Protein AF-A0A7N0VLK9-F1 (afdb_monomer_lite)

InterPro domains:
  IPR036514 SGNH hydrolase superfamily [G3DSA:3.40.50.1110] (3-73)
  IPR051238 GDSL esterase/lipase [PTHR45650] (12-81)

Secondary structure (DSSP, 8-state):
------S---HHHHHHTSBSS-B-TT-SSBPTT-TT--S-GGG-SBSSSSSBPHHHHHHHHHHHHTTSSTTTS-S--HHHHH--

Structure (mmCIF, N/CA/C/O backbone):
data_AF-A0A7N0VLK9-F1
#
_entry.id   AF-A0A7N0VLK9-F1
#
loop_
_atom_site.group_PDB
_atom_site.id
_atom_site.type_symbol
_atom_site.label_atom_id
_atom_site.label_alt_id
_atom_site.label_comp_id
_atom_site.label_asym_id
_atom_site.label_entity_id
_atom_site.label_seq_id
_atom_site.pdbx_PDB_ins_code
_atom_site.Cartn_x
_atom_site.Cartn_y
_atom_site.Cartn_z
_atom_site.occupancy
_atom_site.B_iso_or_equiv
_atom_site.auth_seq_id
_atom_site.auth_comp_id
_atom_site.auth_asym_id
_atom_site.auth_atom_id
_atom_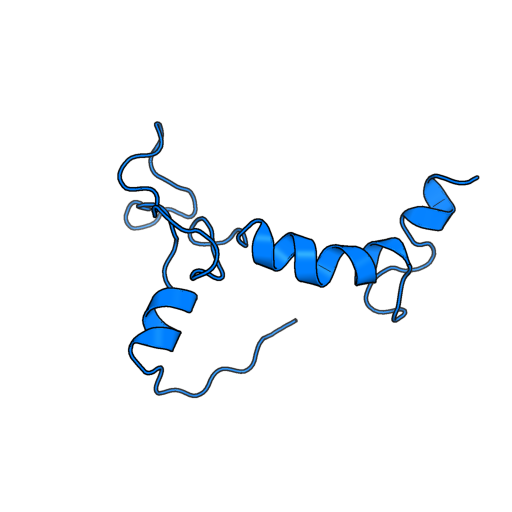site.pdbx_PDB_model_num
ATOM 1 N N . MET A 1 1 ? 0.064 -11.555 7.658 1.00 37.75 1 MET A N 1
ATOM 2 C CA . MET A 1 1 ? -0.952 -12.335 6.918 1.00 37.75 1 MET A CA 1
ATOM 3 C C . MET A 1 1 ? -0.225 -13.150 5.866 1.00 37.75 1 MET A C 1
ATOM 5 O O . MET A 1 1 ? 0.226 -12.578 4.887 1.00 37.75 1 MET A O 1
ATOM 9 N N . ALA A 1 2 ? -0.041 -14.449 6.091 1.00 32.28 2 ALA A N 1
ATOM 10 C CA . ALA A 1 2 ? 0.333 -15.353 5.012 1.00 32.28 2 ALA A CA 1
ATOM 11 C C . ALA A 1 2 ? -0.976 -15.791 4.354 1.00 32.28 2 ALA A C 1
ATOM 13 O O . ALA A 1 2 ? -1.807 -16.432 4.996 1.00 32.28 2 ALA A O 1
ATOM 14 N N . ILE A 1 3 ? -1.205 -15.362 3.117 1.00 50.44 3 ILE A N 1
ATOM 15 C CA . ILE A 1 3 ? -2.323 -15.862 2.323 1.00 50.44 3 ILE A CA 1
ATOM 16 C C . ILE A 1 3 ? -1.887 -17.259 1.878 1.00 50.44 3 ILE A C 1
ATOM 18 O O . ILE A 1 3 ? -0.987 -17.387 1.054 1.00 50.44 3 ILE A O 1
ATOM 22 N N . GLY A 1 4 ? -2.442 -18.303 2.497 1.00 38.84 4 GLY A N 1
ATOM 23 C CA . GLY A 1 4 ? -2.177 -19.682 2.092 1.00 38.84 4 GLY A CA 1
ATOM 24 C C . GLY A 1 4 ? -2.628 -19.878 0.648 1.00 38.84 4 GLY A C 1
ATOM 25 O O . GLY A 1 4 ? -3.795 -19.652 0.335 1.00 38.84 4 GLY A O 1
ATOM 26 N N . ILE A 1 5 ? -1.708 -20.261 -0.234 1.00 52.31 5 ILE A N 1
ATOM 27 C CA . ILE A 1 5 ? -1.983 -20.454 -1.660 1.00 52.31 5 ILE A CA 1
ATOM 28 C C . ILE A 1 5 ? -1.673 -21.891 -2.074 1.00 52.31 5 ILE A C 1
ATOM 30 O O . ILE A 1 5 ? -0.593 -22.422 -1.829 1.00 52.31 5 ILE A O 1
ATOM 34 N N . SER A 1 6 ? -2.687 -22.508 -2.682 1.00 46.62 6 SER A N 1
ATOM 35 C CA . SER A 1 6 ? -2.649 -23.813 -3.343 1.00 46.62 6 SER A CA 1
ATOM 36 C C . SER A 1 6 ? -1.589 -23.832 -4.449 1.00 46.62 6 SER A C 1
ATOM 38 O O . SER A 1 6 ? -1.462 -22.868 -5.202 1.00 46.62 6 SER A O 1
ATOM 40 N N . GLN A 1 7 ? -0.858 -24.944 -4.572 1.00 53.69 7 GLN A N 1
ATOM 41 C CA . GLN A 1 7 ? 0.314 -25.089 -5.447 1.00 53.69 7 GLN A CA 1
ATOM 42 C C . GLN A 1 7 ? 0.016 -25.102 -6.961 1.00 53.69 7 GLN A C 1
ATOM 44 O O . GLN A 1 7 ? 0.936 -25.269 -7.751 1.00 53.69 7 GLN A O 1
ATOM 49 N N . ASN A 1 8 ? -1.234 -24.883 -7.386 1.00 53.72 8 ASN A N 1
ATOM 50 C CA . ASN A 1 8 ? -1.619 -24.822 -8.800 1.00 53.72 8 ASN A CA 1
ATOM 51 C C . ASN A 1 8 ? -2.495 -23.589 -9.094 1.00 53.72 8 ASN A C 1
ATOM 53 O O . ASN A 1 8 ? -3.725 -23.694 -9.131 1.00 53.72 8 ASN A O 1
ATOM 57 N N . PRO A 1 9 ? -1.897 -22.400 -9.290 1.00 56.34 9 PRO A N 1
ATOM 58 C CA . PRO A 1 9 ? -2.651 -21.204 -9.627 1.00 56.34 9 PRO A CA 1
ATOM 59 C C . PRO A 1 9 ? -3.135 -21.262 -11.084 1.00 56.34 9 PRO A C 1
ATOM 61 O O . PRO A 1 9 ? -2.340 -21.307 -12.019 1.00 56.34 9 PRO A O 1
ATOM 64 N N . GLY A 1 10 ? -4.454 -21.219 -11.293 1.00 63.22 10 GLY A N 1
ATOM 65 C CA . GLY A 1 10 ? -5.035 -20.999 -12.623 1.00 63.22 10 GLY A CA 1
ATOM 66 C C . GLY A 1 10 ? -4.614 -19.646 -13.233 1.00 63.22 10 GLY A C 1
ATOM 67 O O . GLY A 1 10 ? -4.079 -18.787 -12.531 1.00 63.22 10 GLY A O 1
ATOM 68 N N . PRO A 1 11 ? -4.886 -19.380 -14.524 1.00 61.75 11 PRO A N 1
ATOM 69 C CA . PRO A 1 11 ? -4.410 -18.173 -15.219 1.00 61.75 11 PRO A CA 1
ATOM 70 C C . PRO A 1 11 ? -4.865 -16.851 -14.573 1.00 61.75 11 PRO A C 1
ATOM 72 O O . PRO A 1 11 ? -4.138 -15.859 -14.621 1.00 61.75 11 PRO A O 1
ATOM 75 N N . ALA A 1 12 ? -6.029 -16.838 -13.916 1.00 60.94 12 ALA A N 1
ATOM 76 C CA . ALA A 1 12 ? -6.493 -15.701 -13.120 1.00 60.94 12 ALA A CA 1
ATOM 77 C C . ALA A 1 12 ? -5.650 -15.490 -11.845 1.00 60.94 12 ALA A C 1
ATOM 79 O O . ALA A 1 12 ? -5.270 -14.364 -11.536 1.00 60.94 12 ALA A O 1
ATOM 80 N N . LEU A 1 13 ? -5.286 -16.573 -11.148 1.00 63.91 13 LEU A N 1
ATOM 81 C CA . LEU A 1 13 ? -4.391 -16.536 -9.983 1.00 63.91 13 LEU A CA 1
ATOM 82 C C . LEU A 1 13 ? -2.966 -16.129 -10.376 1.00 63.91 13 LEU A C 1
ATOM 84 O O . LEU A 1 13 ? -2.305 -15.404 -9.637 1.00 63.91 13 LEU A O 1
ATOM 88 N N . LEU A 1 14 ? -2.514 -16.516 -11.572 1.00 63.78 14 LEU A N 1
ATOM 89 C CA . LEU A 1 14 ? -1.206 -16.121 -12.089 1.00 63.78 14 LEU A CA 1
ATOM 90 C C . LEU A 1 14 ? -1.104 -14.604 -12.335 1.00 63.78 14 LEU A C 1
ATOM 92 O O . LEU A 1 14 ? -0.024 -14.040 -12.190 1.00 63.78 14 LEU A O 1
ATOM 96 N N . ARG A 1 15 ? -2.208 -13.931 -12.702 1.00 66.00 15 ARG A N 1
ATOM 97 C CA . ARG A 1 15 ? -2.245 -12.459 -12.813 1.00 66.00 15 ARG A CA 1
ATOM 98 C C . ARG A 1 15 ? -2.203 -11.783 -11.448 1.00 66.00 15 ARG A C 1
ATOM 100 O O . ARG A 1 15 ? -1.448 -10.835 -11.283 1.00 66.00 15 ARG A O 1
ATOM 107 N N . LEU A 1 16 ? -2.929 -12.325 -10.471 1.00 73.88 16 LEU A N 1
ATOM 108 C CA . LEU A 1 16 ? -2.942 -11.804 -9.104 1.00 73.88 16 LEU A CA 1
ATOM 109 C C . LEU A 1 16 ? -1.548 -11.808 -8.459 1.00 73.88 16 LEU A C 1
ATOM 111 O O . LEU A 1 16 ? -1.236 -10.897 -7.698 1.00 73.88 16 LEU A O 1
ATOM 115 N N . MET A 1 17 ? -0.714 -12.803 -8.778 1.00 78.50 17 MET A N 1
ATOM 116 C CA . MET A 1 17 ? 0.622 -12.974 -8.191 1.00 78.50 17 MET A CA 1
ATOM 117 C C . MET A 1 17 ? 1.765 -12.295 -8.957 1.00 78.50 17 MET A C 1
ATOM 119 O O . MET A 1 17 ? 2.884 -12.255 -8.450 1.00 78.50 17 MET A O 1
ATOM 123 N N . LYS A 1 18 ? 1.525 -11.782 -10.168 1.00 88.38 18 LYS A N 1
ATOM 124 C CA . LYS A 1 18 ? 2.535 -11.017 -10.913 1.00 88.38 18 LYS A CA 1
ATOM 125 C C . LYS A 1 18 ? 2.524 -9.552 -10.464 1.00 88.38 18 LYS A C 1
ATOM 127 O O . LYS A 1 18 ? 1.458 -9.051 -10.110 1.00 88.38 18 LYS A O 1
ATOM 132 N N . PRO A 1 19 ? 3.666 -8.844 -10.512 1.00 92.44 19 PRO A N 1
ATOM 133 C CA . PRO A 1 19 ? 3.664 -7.401 -10.325 1.00 92.44 19 PRO A CA 1
ATOM 134 C C . PRO A 1 19 ? 2.886 -6.730 -11.464 1.00 92.44 19 PRO A C 1
ATOM 136 O O . PRO A 1 19 ? 2.933 -7.166 -12.619 1.00 92.44 19 PRO A O 1
ATOM 139 N N . CYS A 1 20 ? 2.176 -5.653 -11.140 1.00 94.69 20 CYS A N 1
ATOM 140 C CA . CYS A 1 20 ? 1.531 -4.800 -12.135 1.00 94.69 20 CYS A CA 1
ATOM 141 C C . CYS A 1 20 ? 2.556 -4.099 -13.044 1.00 94.69 20 CYS A C 1
ATOM 143 O O . CYS A 1 20 ? 2.271 -3.877 -14.218 1.00 94.69 20 CYS A O 1
ATOM 145 N N . CYS A 1 21 ? 3.728 -3.726 -12.526 1.00 94.50 21 CYS A N 1
ATOM 146 C CA . CYS A 1 21 ? 4.792 -3.090 -13.304 1.00 94.50 21 CYS A CA 1
ATOM 147 C C . CYS A 1 21 ? 5.899 -4.073 -13.707 1.00 94.50 21 CYS A C 1
ATOM 149 O O . CYS A 1 21 ? 6.080 -5.125 -13.089 1.00 94.50 21 CYS A O 1
ATOM 151 N N . ARG A 1 22 ? 6.712 -3.703 -14.708 1.00 94.06 22 ARG A N 1
ATOM 152 C CA . ARG A 1 22 ? 7.940 -4.452 -14.998 1.00 94.06 22 ARG A CA 1
ATOM 153 C C . ARG A 1 22 ? 8.985 -4.205 -13.910 1.00 94.06 22 ARG A C 1
ATOM 155 O O . ARG A 1 22 ? 9.368 -3.065 -13.641 1.00 94.06 22 ARG A O 1
ATOM 162 N N . VAL A 1 23 ? 9.496 -5.298 -13.357 1.00 93.31 23 VAL A N 1
ATOM 163 C CA . VAL A 1 23 ? 10.606 -5.330 -12.402 1.00 93.31 23 VAL A CA 1
ATOM 164 C C . VAL A 1 23 ? 11.795 -6.020 -13.070 1.00 93.31 23 VAL A C 1
ATOM 166 O O . VAL A 1 23 ? 11.616 -7.019 -13.767 1.00 93.31 23 VAL A O 1
ATOM 169 N N . ALA A 1 24 ? 12.996 -5.458 -12.918 1.00 92.06 24 ALA A N 1
ATOM 170 C CA . ALA A 1 24 ? 14.220 -6.086 -13.410 1.00 92.06 24 ALA A CA 1
ATOM 171 C C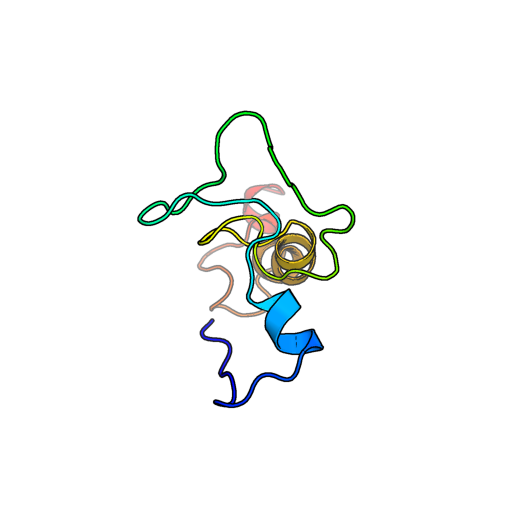 . ALA A 1 24 ? 14.547 -7.346 -12.595 1.00 92.06 24 ALA A C 1
ATOM 173 O O . ALA A 1 24 ? 14.209 -7.435 -11.414 1.00 92.06 24 ALA A O 1
ATOM 174 N N . GLU A 1 25 ? 15.225 -8.311 -13.210 1.00 90.94 25 GLU A N 1
ATOM 175 C CA . GLU A 1 25 ? 15.686 -9.503 -12.500 1.00 90.94 25 GLU A CA 1
ATOM 176 C C . GLU A 1 25 ? 16.593 -9.115 -11.320 1.00 90.94 25 GLU A C 1
ATOM 178 O O . GLU A 1 25 ? 17.431 -8.221 -11.434 1.00 90.94 25 GLU A O 1
ATOM 183 N N . GLY A 1 26 ? 16.374 -9.734 -10.158 1.00 92.12 26 GLY A N 1
ATOM 184 C CA . GLY A 1 26 ? 17.080 -9.397 -8.916 1.00 92.12 26 GLY A CA 1
ATOM 185 C C . GLY A 1 26 ? 16.635 -8.093 -8.237 1.00 92.12 26 GLY A C 1
ATOM 186 O O . GLY A 1 26 ? 17.161 -7.767 -7.175 1.00 92.12 26 GLY A O 1
ATOM 187 N N . SER A 1 27 ? 15.669 -7.358 -8.800 1.00 93.31 27 SER A N 1
ATOM 188 C CA . SER A 1 27 ? 15.084 -6.165 -8.177 1.00 93.31 27 SER A CA 1
ATOM 189 C C . SER A 1 27 ? 13.759 -6.474 -7.474 1.00 93.31 27 SER A C 1
ATOM 191 O O . SER A 1 27 ? 13.064 -7.451 -7.770 1.00 93.31 27 SER A O 1
ATOM 193 N N . TYR A 1 28 ? 13.379 -5.586 -6.558 1.00 93.94 28 TYR A N 1
ATOM 194 C CA . TYR A 1 28 ? 12.089 -5.622 -5.870 1.00 93.94 28 TYR A CA 1
ATOM 195 C C . TYR A 1 28 ? 11.109 -4.567 -6.386 1.00 93.94 28 TYR A C 1
ATOM 197 O O . TYR A 1 28 ? 9.899 -4.778 -6.362 1.00 93.94 28 TYR A O 1
ATOM 205 N N . THR A 1 29 ? 11.625 -3.444 -6.876 1.00 93.75 29 THR A N 1
ATOM 206 C CA . THR A 1 29 ? 10.826 -2.290 -7.287 1.00 93.75 29 THR A CA 1
ATOM 207 C C . THR A 1 29 ? 10.754 -2.170 -8.804 1.00 93.75 29 THR A C 1
ATOM 209 O O . THR A 1 29 ? 11.596 -2.703 -9.537 1.00 93.75 29 THR A O 1
ATOM 212 N N . CYS A 1 30 ? 9.731 -1.461 -9.285 1.00 94.44 30 CYS A N 1
ATOM 213 C CA . CYS A 1 30 ? 9.548 -1.187 -10.708 1.00 94.44 30 CYS A CA 1
ATOM 214 C C . CYS A 1 30 ? 10.792 -0.558 -11.342 1.00 94.44 30 CYS A C 1
ATOM 216 O O . CYS A 1 30 ? 11.487 0.251 -10.723 1.00 94.44 30 CYS A O 1
ATOM 218 N N . ILE A 1 31 ? 11.008 -0.841 -12.627 1.00 94.00 31 ILE A N 1
ATOM 219 C CA . ILE A 1 31 ? 11.968 -0.077 -13.428 1.00 94.00 31 ILE A CA 1
ATOM 220 C C . ILE A 1 31 ? 11.543 1.408 -13.416 1.00 94.00 31 ILE A C 1
ATOM 222 O O . ILE A 1 31 ? 10.358 1.699 -13.633 1.00 94.00 31 ILE A O 1
ATOM 226 N N . PRO A 1 32 ? 12.476 2.356 -13.184 1.00 88.88 32 PRO A N 1
ATOM 227 C CA . PRO A 1 32 ? 12.166 3.781 -13.185 1.00 88.88 32 PRO A CA 1
ATOM 228 C C . PRO A 1 32 ? 11.431 4.234 -14.452 1.00 88.88 32 PRO A C 1
ATOM 230 O O . PRO A 1 32 ? 11.612 3.676 -15.536 1.00 88.88 32 PRO A O 1
ATOM 233 N N . ASN A 1 33 ? 10.627 5.289 -14.313 1.00 85.25 33 ASN A N 1
ATOM 234 C CA . ASN A 1 33 ? 9.785 5.869 -15.369 1.00 85.25 33 ASN A CA 1
ATOM 235 C C . ASN A 1 33 ? 8.577 5.015 -15.796 1.00 85.25 33 ASN A C 1
ATOM 237 O O . ASN A 1 33 ? 7.979 5.287 -16.833 1.00 85.25 33 ASN A O 1
ATOM 241 N N . GLY A 1 34 ? 8.188 4.008 -15.005 1.00 72.25 34 GLY A N 1
ATOM 242 C CA . GLY A 1 34 ? 6.877 3.360 -15.140 1.00 72.25 34 GLY A CA 1
ATOM 243 C C . GLY A 1 34 ? 6.673 2.612 -16.458 1.00 72.25 34 GLY A C 1
ATOM 244 O O . GLY A 1 34 ? 5.554 2.557 -16.969 1.00 72.25 34 GLY A O 1
ATOM 245 N N . LYS A 1 35 ? 7.741 2.039 -17.024 1.00 77.06 35 LYS A N 1
ATOM 246 C CA . LYS A 1 35 ? 7.622 1.205 -18.224 1.00 77.06 35 LYS A CA 1
ATOM 247 C C . LYS A 1 35 ? 6.754 -0.021 -17.932 1.00 77.06 35 LYS A C 1
ATOM 249 O O . LYS A 1 35 ? 6.954 -0.703 -16.927 1.00 77.06 35 LYS A O 1
ATOM 254 N N . ASP A 1 36 ? 5.811 -0.288 -18.835 1.00 88.25 36 ASP A N 1
ATOM 255 C CA . ASP A 1 36 ? 4.947 -1.473 -18.811 1.00 88.25 36 ASP A CA 1
ATOM 256 C C . ASP A 1 36 ? 4.151 -1.639 -17.502 1.00 88.25 36 ASP A C 1
ATOM 258 O O . ASP A 1 36 ? 3.998 -2.746 -16.988 1.00 88.25 36 ASP A O 1
ATOM 262 N N . VAL A 1 37 ? 3.652 -0.536 -16.940 1.00 93.62 37 VAL A N 1
ATOM 263 C CA . VAL A 1 37 ? 2.683 -0.587 -15.836 1.00 93.62 37 VAL A CA 1
ATOM 264 C C . VAL A 1 37 ? 1.338 -1.078 -16.372 1.00 93.62 37 VAL A C 1
ATOM 266 O O . VAL A 1 37 ? 0.860 -0.604 -17.403 1.00 93.62 37 VAL A O 1
ATOM 269 N N . CYS A 1 38 ? 0.723 -2.030 -15.673 1.00 92.50 38 CYS A N 1
ATOM 270 C CA . CYS A 1 38 ? -0.582 -2.573 -16.023 1.00 92.50 38 CYS A CA 1
ATOM 271 C C . CYS A 1 38 ? -1.664 -1.478 -16.113 1.00 92.50 38 CYS A C 1
ATOM 273 O O . CYS A 1 38 ? -1.653 -0.506 -15.356 1.00 92.50 38 CYS A O 1
ATOM 275 N N . ILE A 1 39 ? -2.622 -1.662 -17.029 1.00 92.19 39 ILE A N 1
ATOM 276 C CA . ILE A 1 39 ? -3.716 -0.702 -17.268 1.00 92.19 39 ILE A CA 1
ATOM 277 C C . ILE A 1 39 ? -4.696 -0.682 -16.090 1.00 92.19 39 ILE A C 1
ATOM 279 O O . ILE A 1 39 ? -5.103 0.385 -15.644 1.00 92.19 39 ILE A O 1
ATOM 283 N N . ASP A 1 40 ? -5.054 -1.860 -15.576 1.00 90.69 40 ASP A N 1
ATOM 284 C CA . ASP A 1 40 ? -5.980 -1.998 -14.457 1.00 90.69 40 ASP A CA 1
ATOM 285 C C . ASP A 1 40 ? -5.321 -2.739 -13.290 1.00 90.69 40 ASP A C 1
ATOM 287 O O . ASP A 1 40 ? -5.061 -3.943 -13.346 1.00 90.69 40 ASP A O 1
ATOM 291 N N . ARG A 1 41 ? -5.078 -1.996 -12.206 1.00 91.38 41 ARG A N 1
ATOM 292 C CA . ARG A 1 41 ? -4.455 -2.483 -10.967 1.00 91.38 41 ARG A CA 1
ATOM 293 C C . ARG A 1 41 ? -5.389 -3.364 -10.136 1.00 91.38 41 ARG A C 1
ATOM 295 O O . ARG A 1 41 ? -4.920 -4.004 -9.199 1.00 91.38 41 ARG A O 1
ATOM 302 N N . SER A 1 42 ? -6.683 -3.419 -10.458 1.00 88.19 42 SER A N 1
ATOM 303 C CA . SER A 1 42 ? -7.668 -4.230 -9.732 1.00 88.19 42 SER A CA 1
ATOM 304 C C . SER A 1 42 ? -7.471 -5.736 -9.902 1.00 88.19 42 SER A C 1
ATOM 306 O O . SER A 1 42 ? -7.873 -6.514 -9.038 1.00 88.19 42 SER A O 1
ATOM 308 N N . HIS A 1 43 ? -6.780 -6.141 -10.967 1.00 89.31 43 HIS A N 1
ATOM 309 C CA . HIS A 1 43 ? -6.489 -7.537 -11.284 1.00 89.31 43 HIS A CA 1
ATOM 310 C C . HIS A 1 43 ? -5.146 -8.043 -10.730 1.00 89.31 43 HIS A C 1
ATOM 312 O O . HIS A 1 43 ? -4.718 -9.144 -11.084 1.00 89.31 43 HIS A O 1
ATOM 318 N N . TYR A 1 44 ? -4.482 -7.259 -9.874 1.00 91.00 44 TYR A N 1
ATOM 319 C CA . TYR A 1 44 ? -3.147 -7.542 -9.346 1.00 91.00 44 TYR A CA 1
ATOM 320 C C . TYR A 1 44 ? -3.122 -7.340 -7.829 1.00 91.00 44 TYR A C 1
ATOM 322 O O . TYR A 1 44 ? -3.624 -6.334 -7.320 1.00 91.00 44 TYR A O 1
ATOM 330 N N . LEU A 1 45 ? -2.507 -8.271 -7.094 1.00 92.38 45 LEU A N 1
ATOM 331 C CA . LEU A 1 45 ? -2.295 -8.095 -5.654 1.00 92.38 45 LEU A CA 1
ATOM 332 C C . LEU A 1 45 ? -1.105 -7.183 -5.370 1.00 92.38 45 LEU A C 1
ATOM 334 O O . LEU A 1 45 ? -1.133 -6.441 -4.391 1.00 92.38 45 LEU A O 1
ATOM 338 N N . PHE A 1 46 ? -0.089 -7.213 -6.234 1.00 93.88 46 PHE A N 1
ATOM 339 C CA . PHE A 1 46 ? 1.145 -6.462 -6.058 1.00 93.88 46 PHE A CA 1
ATOM 340 C C . PHE A 1 46 ? 1.359 -5.425 -7.162 1.00 93.88 46 PHE A C 1
ATOM 342 O O . PHE A 1 46 ? 1.089 -5.665 -8.342 1.00 93.88 46 PHE A O 1
ATOM 349 N N . PHE A 1 47 ? 1.826 -4.244 -6.764 1.00 93.94 47 PHE A N 1
ATOM 350 C CA . PHE A 1 47 ? 2.217 -3.194 -7.694 1.00 93.94 47 PHE A CA 1
ATOM 351 C C . PHE A 1 47 ? 3.595 -3.498 -8.299 1.00 93.94 47 PHE A C 1
ATOM 353 O O . PHE A 1 47 ? 3.715 -3.557 -9.523 1.00 93.94 47 PHE A O 1
ATOM 360 N N . ASP A 1 48 ? 4.584 -3.766 -7.444 1.00 94.06 48 ASP A N 1
ATOM 361 C CA . ASP A 1 48 ? 5.906 -4.310 -7.785 1.00 94.06 48 ASP A CA 1
ATOM 362 C C . ASP A 1 48 ? 6.098 -5.697 -7.141 1.00 94.06 48 ASP A C 1
ATOM 364 O O . ASP A 1 48 ? 5.108 -6.376 -6.896 1.00 94.06 48 ASP A O 1
ATOM 368 N N . ASN A 1 49 ? 7.321 -6.183 -6.908 1.00 92.94 49 ASN A N 1
ATOM 369 C CA . ASN A 1 49 ? 7.504 -7.535 -6.362 1.00 92.94 49 ASN A CA 1
ATOM 370 C C . ASN A 1 49 ? 7.197 -7.650 -4.858 1.00 92.94 49 ASN A C 1
ATOM 372 O O . ASN A 1 49 ? 7.100 -8.773 -4.364 1.00 92.94 49 ASN A O 1
ATOM 376 N N . ILE A 1 50 ? 7.084 -6.542 -4.116 1.00 92.69 50 ILE A N 1
ATOM 377 C CA . ILE A 1 50 ? 6.967 -6.583 -2.645 1.00 92.69 50 ILE A CA 1
ATOM 378 C C . ILE A 1 50 ? 5.887 -5.658 -2.072 1.00 92.69 50 ILE A C 1
ATOM 380 O O . ILE A 1 50 ? 5.443 -5.867 -0.942 1.00 92.69 50 ILE A O 1
ATOM 384 N N . HIS A 1 51 ? 5.428 -4.664 -2.827 1.00 94.75 51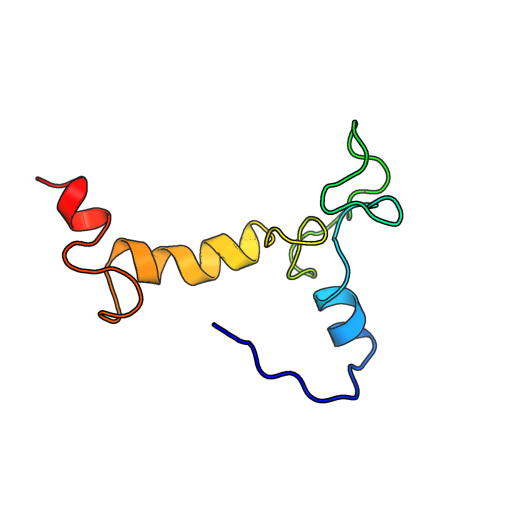 HIS A N 1
ATOM 385 C CA . HIS A 1 51 ? 4.408 -3.718 -2.391 1.00 94.75 51 HIS A CA 1
ATOM 386 C C . HIS A 1 51 ? 3.032 -4.099 -2.955 1.00 94.75 51 HIS A C 1
ATOM 388 O O . HIS A 1 51 ? 2.903 -4.329 -4.162 1.00 94.75 51 HIS A O 1
ATOM 394 N N . PRO A 1 52 ? 1.975 -4.137 -2.123 1.00 94.12 52 PRO A N 1
ATOM 395 C CA . PRO A 1 52 ? 0.616 -4.381 -2.594 1.00 94.12 52 PRO A CA 1
ATOM 396 C C . PRO A 1 52 ? 0.095 -3.272 -3.516 1.00 94.12 52 PRO A C 1
ATOM 398 O O . PRO A 1 52 ? 0.545 -2.126 -3.456 1.00 94.12 52 PRO A O 1
ATOM 401 N N . THR A 1 53 ? -0.906 -3.583 -4.339 1.00 94.69 53 THR A N 1
ATOM 402 C CA . THR A 1 53 ? -1.651 -2.550 -5.070 1.00 94.69 53 THR A CA 1
ATOM 403 C C . THR A 1 53 ? -2.504 -1.702 -4.126 1.00 94.69 53 THR A C 1
ATOM 405 O O . THR A 1 53 ? -2.869 -2.111 -3.022 1.00 94.69 53 THR A O 1
ATOM 408 N N . GLU A 1 54 ? -2.885 -0.511 -4.591 1.00 93.12 54 GLU A N 1
ATOM 409 C CA . GLU A 1 54 ? -3.789 0.385 -3.864 1.00 93.12 54 GLU A CA 1
ATOM 410 C C . GLU A 1 54 ? -5.111 -0.299 -3.491 1.00 93.12 54 GLU A C 1
ATOM 412 O O . GLU A 1 54 ? -5.625 -0.078 -2.401 1.00 93.12 54 GLU A O 1
ATOM 417 N N . ASN A 1 55 ? -5.650 -1.165 -4.356 1.00 91.31 55 ASN A N 1
ATOM 418 C CA . ASN A 1 55 ? -6.895 -1.877 -4.067 1.00 91.31 55 ASN A CA 1
ATOM 419 C C . ASN A 1 55 ? -6.741 -2.852 -2.897 1.00 91.31 55 ASN A C 1
ATOM 421 O O . ASN A 1 55 ? -7.615 -2.908 -2.029 1.00 91.31 55 ASN A O 1
ATOM 425 N N . VAL A 1 56 ? -5.613 -3.566 -2.824 1.00 92.62 56 VAL A N 1
ATOM 426 C CA . VAL A 1 56 ? -5.304 -4.405 -1.661 1.00 92.62 56 VAL A CA 1
ATOM 427 C C . VAL A 1 56 ? -5.167 -3.538 -0.412 1.00 92.62 56 VAL A C 1
ATOM 429 O O . VAL A 1 56 ? -5.810 -3.838 0.594 1.00 92.62 56 VAL A O 1
ATOM 432 N N . LEU A 1 57 ? -4.428 -2.425 -0.479 1.00 94.94 57 LEU A N 1
ATOM 433 C CA . LEU A 1 57 ? -4.301 -1.497 0.651 1.00 94.94 57 LEU A CA 1
ATOM 434 C C . LEU A 1 57 ? -5.662 -0.944 1.107 1.00 94.94 57 LEU A C 1
ATOM 436 O O . LEU A 1 57 ? -5.958 -0.995 2.297 1.00 94.94 57 LEU A O 1
ATOM 440 N N . LYS A 1 58 ? -6.533 -0.509 0.189 1.00 94.94 58 LYS A N 1
ATOM 441 C CA . LYS A 1 58 ? -7.895 -0.029 0.493 1.00 94.94 58 LYS A CA 1
ATOM 442 C C . LYS A 1 58 ? -8.753 -1.089 1.178 1.00 94.94 58 LYS A C 1
ATOM 444 O O . LYS A 1 58 ? -9.536 -0.749 2.057 1.00 94.94 58 LYS A O 1
ATOM 449 N N . SER A 1 59 ? -8.601 -2.361 0.807 1.00 93.12 59 SER A N 1
ATOM 450 C CA . SER A 1 59 ? -9.364 -3.452 1.426 1.00 93.12 59 SER A CA 1
ATOM 451 C C . SER A 1 59 ? -8.957 -3.734 2.877 1.00 93.12 59 SER A C 1
ATOM 453 O O . SER A 1 59 ? -9.800 -4.119 3.686 1.00 93.12 59 SER A O 1
ATOM 455 N N . VAL A 1 60 ? -7.683 -3.521 3.231 1.00 94.19 60 VAL A N 1
ATOM 456 C CA . VAL A 1 60 ? -7.174 -3.813 4.582 1.00 94.19 60 VAL A CA 1
ATOM 457 C C . VAL A 1 60 ? -7.093 -2.576 5.474 1.00 94.19 60 VAL A C 1
ATOM 459 O O . VAL A 1 60 ? -7.198 -2.714 6.689 1.00 94.19 60 VAL A O 1
ATOM 462 N N . ALA A 1 61 ? -6.964 -1.374 4.907 1.00 96.06 61 ALA A N 1
ATOM 463 C CA . ALA A 1 61 ? -6.824 -0.123 5.652 1.00 96.06 61 ALA A CA 1
ATOM 464 C C . ALA A 1 61 ? -7.927 0.115 6.704 1.00 96.06 61 ALA A C 1
ATOM 466 O O . ALA A 1 61 ? -7.572 0.477 7.827 1.00 96.06 61 ALA A O 1
ATOM 467 N N . PRO A 1 62 ? -9.226 -0.157 6.445 1.00 97.06 62 PRO A N 1
ATOM 468 C CA . PRO A 1 62 ? -10.268 0.000 7.463 1.00 97.06 62 PRO A CA 1
ATOM 469 C C . PRO A 1 62 ? -10.028 -0.851 8.715 1.00 97.06 62 PRO A C 1
ATOM 471 O O . PRO A 1 62 ? -10.397 -0.450 9.817 1.00 97.06 62 PRO A O 1
ATOM 474 N N . ARG A 1 63 ? -9.368 -2.009 8.563 1.00 96.75 63 ARG A N 1
ATOM 475 C CA . ARG A 1 63 ? -9.045 -2.899 9.684 1.00 96.75 63 ARG A CA 1
ATOM 476 C C . ARG A 1 63 ? -8.035 -2.276 10.637 1.00 96.75 63 ARG A C 1
ATOM 478 O O . ARG A 1 63 ? -8.214 -2.366 11.844 1.00 96.75 63 ARG A O 1
ATOM 485 N N . TYR A 1 64 ? -7.010 -1.636 10.078 1.00 96.06 64 TYR A N 1
ATOM 486 C CA . TYR A 1 64 ? -5.974 -0.918 10.820 1.00 96.06 64 TYR A CA 1
ATOM 487 C C . TYR A 1 64 ? -6.480 0.413 11.378 1.00 96.06 64 TYR A C 1
ATOM 489 O O . TYR A 1 64 ? -6.077 0.818 12.463 1.00 96.06 64 TYR A O 1
ATOM 497 N N . TYR A 1 65 ? -7.378 1.087 10.652 1.00 96.44 65 TYR A N 1
ATOM 498 C CA . TYR A 1 65 ? -7.929 2.371 11.073 1.00 96.44 65 TYR A CA 1
ATOM 499 C C . TYR A 1 65 ? -8.783 2.263 12.341 1.00 96.44 65 TYR A C 1
ATOM 501 O O . TYR A 1 65 ? -8.738 3.172 13.158 1.00 96.44 65 TYR A O 1
ATOM 509 N N . SER A 1 66 ? -9.545 1.174 12.507 1.00 96.19 66 SER A N 1
ATOM 510 C CA . SER A 1 66 ? -10.461 0.965 13.646 1.00 96.19 66 SER A CA 1
ATOM 511 C C . SER A 1 66 ? -10.155 -0.285 14.488 1.00 96.19 66 SER A C 1
ATOM 513 O O . SER A 1 66 ? -11.063 -0.806 15.129 1.00 96.19 66 SER A O 1
ATOM 515 N N . ALA A 1 67 ? -8.931 -0.827 14.389 1.00 95.88 67 ALA A N 1
ATOM 516 C CA . ALA A 1 67 ? -8.473 -2.057 15.055 1.00 95.88 67 ALA A CA 1
ATOM 517 C C . ALA A 1 67 ? -9.547 -3.153 15.184 1.00 95.88 67 ALA A C 1
ATOM 519 O O . ALA A 1 67 ? -9.892 -3.586 16.284 1.00 95.88 67 ALA A O 1
ATOM 520 N N . LEU A 1 68 ? -10.062 -3.660 14.054 1.00 95.88 68 LEU A N 1
ATOM 521 C CA . LEU A 1 68 ? -11.101 -4.708 14.087 1.00 95.88 68 LEU A CA 1
ATOM 522 C C . LEU A 1 68 ? -10.665 -5.960 14.870 1.00 95.88 68 LEU A C 1
ATOM 524 O O . LEU A 1 68 ? -11.505 -6.703 15.378 1.00 95.88 68 LEU A O 1
ATOM 528 N N . LYS A 1 69 ? -9.354 -6.211 14.945 1.00 96.12 69 LYS A N 1
ATOM 529 C CA . LYS A 1 69 ? -8.718 -7.167 15.855 1.00 96.12 69 LYS A CA 1
ATOM 530 C C . LYS A 1 69 ? -7.493 -6.517 16.492 1.00 96.12 69 LYS A C 1
ATOM 532 O O . LYS A 1 69 ? -6.812 -5.729 15.844 1.00 96.12 69 LYS A O 1
ATOM 537 N N . GLN A 1 70 ? -7.118 -6.963 17.691 1.00 94.62 70 GLN A N 1
ATOM 538 C CA . GLN A 1 70 ? -5.873 -6.534 18.353 1.00 94.62 70 GLN A CA 1
AT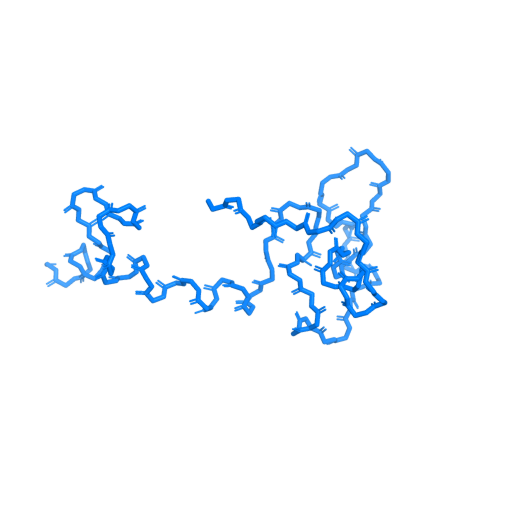OM 539 C C . GLN A 1 70 ? -4.609 -6.832 17.526 1.00 94.62 70 GLN A C 1
ATOM 541 O O . GLN A 1 70 ? -3.605 -6.146 17.655 1.00 94.62 70 GLN A O 1
ATOM 546 N N . SER A 1 71 ? -4.649 -7.840 16.647 1.00 95.94 71 SER A N 1
ATOM 547 C CA . SER A 1 71 ? -3.551 -8.138 15.719 1.00 95.94 71 SER A CA 1
ATOM 548 C C . SER A 1 71 ? -3.412 -7.130 14.572 1.00 95.94 71 SER A C 1
ATOM 550 O O . SER A 1 71 ? -2.426 -7.190 13.843 1.00 95.94 71 SER A O 1
ATOM 552 N N . ASP A 1 72 ? -4.423 -6.287 14.344 1.00 95.81 72 ASP A N 1
ATOM 553 C CA . ASP A 1 72 ? -4.410 -5.283 13.280 1.00 95.81 72 ASP A CA 1
ATOM 554 C C . ASP A 1 72 ? -3.681 -4.026 13.771 1.00 95.81 72 ASP A C 1
ATOM 556 O O . ASP A 1 72 ? -2.720 -3.599 13.141 1.00 95.81 72 ASP A O 1
ATOM 560 N N . ALA A 1 73 ? -4.059 -3.488 14.932 1.00 95.88 73 ALA A N 1
ATOM 561 C CA . ALA A 1 73 ? -3.325 -2.420 15.606 1.00 95.88 73 ALA A CA 1
ATOM 562 C C . ALA A 1 73 ? -3.459 -2.548 17.134 1.00 95.88 73 ALA A C 1
ATOM 564 O O . ALA A 1 73 ? -4.528 -2.884 17.644 1.00 95.88 73 ALA A O 1
ATOM 565 N N . TYR A 1 74 ? -2.363 -2.303 17.854 1.00 95.31 74 TYR A N 1
ATOM 566 C CA . TYR A 1 74 ? -2.283 -2.333 19.316 1.00 95.31 74 TYR A CA 1
ATOM 567 C C . TYR A 1 74 ? -1.121 -1.437 19.787 1.00 95.31 74 TYR A C 1
ATOM 569 O O . TYR A 1 74 ? -0.077 -1.435 19.128 1.00 95.31 74 TYR A O 1
ATOM 577 N N . PRO A 1 75 ? -1.232 -0.716 20.922 1.00 94.81 75 PRO A N 1
ATOM 578 C CA . PRO A 1 75 ? -2.388 -0.635 21.827 1.00 94.81 75 PRO A CA 1
ATOM 579 C C . PRO A 1 75 ? -3.487 0.336 21.380 1.00 94.81 75 PRO A C 1
ATOM 581 O O . PRO A 1 75 ? -4.576 0.292 21.939 1.00 94.81 75 PRO A O 1
ATOM 584 N N . TYR A 1 76 ? -3.213 1.175 20.382 1.00 94.56 76 TYR A N 1
ATOM 585 C CA . TYR A 1 76 ? -4.145 2.166 19.844 1.00 94.56 76 TYR A CA 1
ATOM 586 C C . TYR A 1 76 ? -4.240 2.012 18.324 1.00 94.56 76 TYR A C 1
ATOM 588 O O . TYR A 1 76 ? -3.270 1.598 17.681 1.00 94.56 76 TYR A O 1
ATOM 596 N N . ASP A 1 77 ? -5.390 2.358 17.751 1.00 96.06 77 ASP A N 1
ATOM 597 C CA . ASP A 1 77 ? -5.581 2.425 16.301 1.00 96.06 77 ASP A CA 1
ATOM 598 C C . ASP A 1 77 ? -5.358 3.844 15.750 1.00 96.06 77 ASP A C 1
ATOM 600 O O . ASP A 1 77 ? -5.134 4.807 16.486 1.00 96.06 77 ASP A O 1
ATOM 604 N N . ILE A 1 78 ? -5.378 3.986 14.421 1.00 95.81 78 ILE A N 1
ATOM 605 C CA . ILE A 1 78 ? -5.144 5.287 13.771 1.00 95.81 78 ILE A CA 1
ATOM 606 C C . ILE A 1 78 ? -6.267 6.276 14.112 1.00 95.81 78 ILE A C 1
ATOM 608 O O . ILE A 1 78 ? -6.013 7.472 14.283 1.00 95.81 78 ILE A O 1
ATOM 612 N N . LYS A 1 79 ? -7.513 5.802 14.203 1.00 96.56 79 LYS A N 1
ATOM 613 C CA . LYS A 1 79 ? -8.665 6.642 14.536 1.00 96.56 79 LYS A CA 1
ATOM 614 C C . LYS A 1 79 ? -8.498 7.268 15.921 1.00 96.56 79 LYS A C 1
ATOM 616 O O . LYS A 1 79 ? -8.707 8.466 16.073 1.00 96.56 79 LYS A O 1
ATOM 621 N N . GLU A 1 80 ? -8.068 6.498 16.907 1.00 95.62 80 GLU A N 1
ATOM 622 C CA . GLU A 1 80 ? -7.810 6.973 18.262 1.00 95.62 80 GLU A CA 1
ATOM 623 C C . GLU A 1 80 ? -6.638 7.960 18.322 1.00 95.62 80 GLU A C 1
ATOM 625 O O . GLU A 1 80 ? -6.710 8.943 19.053 1.00 95.62 80 GLU A O 1
ATOM 630 N N . LEU A 1 81 ? -5.586 7.757 17.523 1.00 94.88 81 LEU A N 1
ATOM 631 C CA . LEU A 1 81 ? -4.449 8.686 17.459 1.00 94.88 81 LEU A CA 1
ATOM 632 C C . LEU A 1 81 ? -4.781 10.027 16.789 1.00 94.88 81 LEU A C 1
ATOM 634 O O . LEU A 1 81 ? -4.083 11.009 17.022 1.00 94.88 81 LEU A O 1
ATOM 638 N N . THR A 1 82 ? -5.802 10.064 15.931 1.00 93.25 82 THR A N 1
ATOM 639 C CA . THR A 1 82 ? -6.148 11.248 15.121 1.00 93.25 82 THR A CA 1
ATOM 640 C C . THR A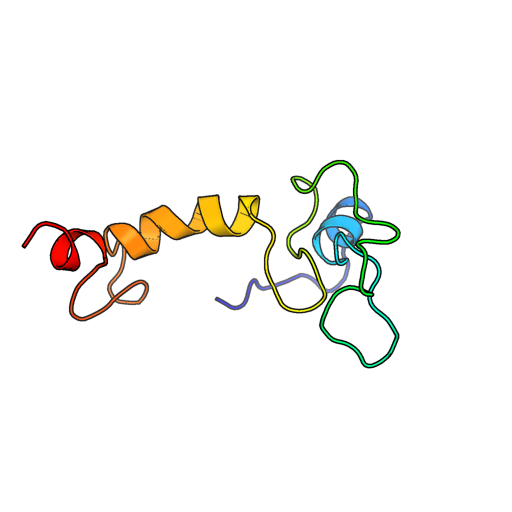 1 82 ? -7.349 12.027 15.646 1.00 93.25 82 THR A C 1
ATOM 642 O O . THR A 1 82 ? -7.518 13.186 15.277 1.00 93.25 82 THR A O 1
ATOM 645 N N . LEU A 1 83 ? -8.183 11.408 16.486 1.00 84.12 83 LEU A N 1
ATOM 646 C CA . LEU A 1 83 ? -9.363 12.029 17.099 1.00 84.12 83 LEU A CA 1
ATOM 647 C C . LEU A 1 83 ? -9.150 12.434 18.567 1.00 84.12 83 LEU A C 1
ATOM 649 O O . LEU A 1 83 ? -10.121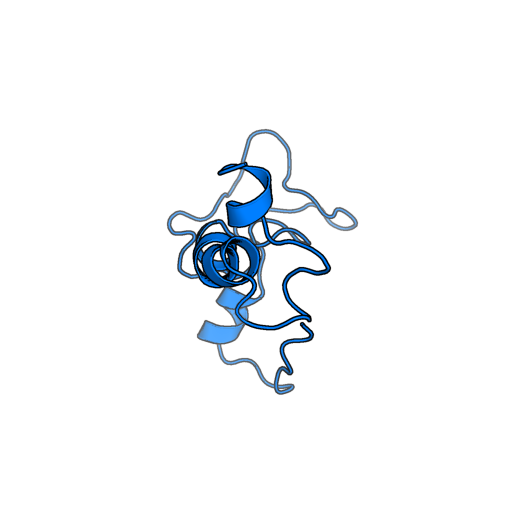 12.784 19.239 1.00 84.12 83 LEU A O 1
ATOM 653 N N . ARG A 1 84 ? -7.915 12.351 19.066 1.00 59.34 84 ARG A N 1
ATOM 654 C CA . ARG A 1 84 ? -7.529 12.834 20.396 1.00 59.34 84 ARG A CA 1
ATOM 655 C C . ARG A 1 84 ? -7.107 14.296 20.368 1.00 59.34 84 ARG A C 1
ATOM 657 O O . ARG A 1 84 ? -6.446 14.701 19.388 1.00 59.34 84 ARG A O 1
#

Organism: Kalanchoe fedtschenkoi (NCBI:txid63787)

Foldseek 3Di:
DPPDDDPDDDPLSVQQQAAQADDDPPGFDHDPPGPNRHPDLVSYQHNTNPHGDPVVCVVLVVCQQQVPDVVSDPDDGVVRVVVD

Radius of gyration: 15.97 Å; chains: 1; bounding box: 28×38×41 Å

Sequence (84 aa):
MAIGISQNPGPALLRLMKPCCRVAEGSYTCIPNGKDVCIDRSHYLFFDNIHPTENVLKSVAPRYYSALKQSDAYPYDIKELTLR

pLDDT: mean 85.04, std 16.39, range [32.28, 97.06]